Protein AF-A0A7I8IA04-F1 (afdb_monomer_lite)

Sequence (81 aa):
MGGKRISKKANTLCQRFLELTQEGTVDEYIKDFELLSKVLWNIPEEILEGSFLKGLCKDIQVEVCALNPAGFEAMCKLPNI

Radius of gyration: 13.96 Å; chains: 1; bounding box: 43×30×31 Å

Secondary structure (DSSP, 8-state):
-------HHHHHHHHHHHH---SS-HHHHHHHHHHHHHHH----HHHHHHHHHHHS-HHHHHHHHHH--SSHHHHTT-TT-

Foldseek 3Di:
DDDDPCPPVLVVLVVCLQPAADPDDLVVSLVVNVVSDVVNPDDDQVRSVVSSLVRYDPVLNVVCVVVVADTPVRSSPDPPD

Structure (mmCIF, N/CA/C/O backbone):
data_AF-A0A7I8IA04-F1
#
_entry.id   AF-A0A7I8IA04-F1
#
loop_
_atom_site.group_PDB
_atom_site.id
_atom_site.type_symbol
_atom_site.label_atom_id
_atom_site.label_alt_id
_atom_site.label_comp_id
_atom_site.label_asym_id
_atom_site.label_entity_id
_atom_site.label_seq_id
_atom_site.pdbx_PDB_ins_code
_atom_site.Cartn_x
_atom_site.Cartn_y
_atom_site.Cartn_z
_atom_site.occupancy
_atom_site.B_iso_or_equiv
_atom_site.auth_seq_id
_atom_site.auth_comp_id
_atom_site.auth_asym_id
_atom_site.auth_atom_id
_atom_site.pdbx_PDB_model_num
ATOM 1 N N . MET A 1 1 ? 29.782 6.725 -20.265 1.00 39.12 1 MET A N 1
ATOM 2 C CA . MET A 1 1 ? 28.749 6.223 -19.332 1.00 39.12 1 MET A CA 1
ATOM 3 C C . MET A 1 1 ? 28.039 7.423 -18.720 1.00 39.12 1 MET A C 1
ATOM 5 O O . MET A 1 1 ? 28.555 8.028 -17.792 1.00 39.12 1 MET A O 1
ATOM 9 N N . GLY A 1 2 ? 26.935 7.865 -19.326 1.00 38.16 2 GLY A N 1
ATOM 10 C CA . GLY A 1 2 ? 26.189 9.034 -18.857 1.00 38.16 2 GLY A CA 1
ATOM 11 C C . GLY A 1 2 ? 25.241 8.637 -17.734 1.00 38.16 2 GLY A C 1
ATOM 12 O O . GLY A 1 2 ? 24.149 8.150 -18.010 1.00 38.16 2 GLY A O 1
ATOM 13 N N . GLY A 1 3 ? 25.658 8.826 -16.481 1.00 48.62 3 GLY A N 1
ATOM 14 C CA . GLY A 1 3 ? 24.768 8.711 -15.329 1.00 48.62 3 GLY A C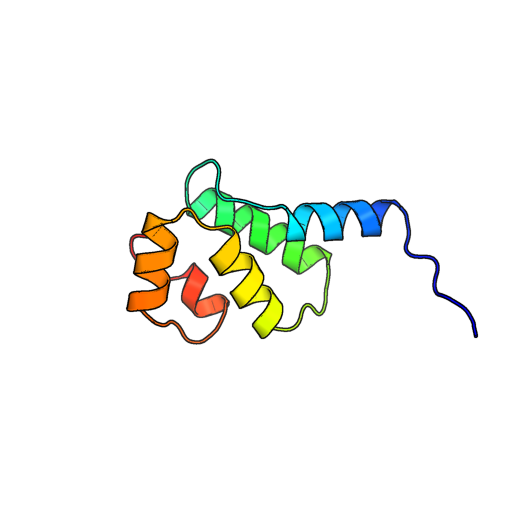A 1
ATOM 15 C C . GLY A 1 3 ? 23.636 9.724 -15.471 1.00 48.62 3 GLY A C 1
ATOM 16 O O . GLY A 1 3 ? 23.857 10.933 -15.377 1.00 48.62 3 GLY A O 1
ATOM 17 N N . LYS A 1 4 ? 22.431 9.233 -15.768 1.00 55.25 4 LYS A N 1
ATOM 18 C CA . LYS A 1 4 ? 21.223 10.047 -15.898 1.00 55.25 4 LYS A CA 1
ATOM 19 C C . LYS A 1 4 ? 20.994 10.732 -14.550 1.00 55.25 4 LYS A C 1
ATOM 21 O O . LYS A 1 4 ? 20.699 10.068 -13.562 1.00 55.25 4 LYS A O 1
ATOM 26 N N . ARG A 1 5 ? 21.201 12.052 -14.494 1.00 54.50 5 ARG A N 1
ATOM 27 C CA . ARG A 1 5 ? 20.956 12.867 -13.297 1.00 54.50 5 ARG A CA 1
ATOM 28 C C . ARG A 1 5 ? 19.501 12.670 -12.877 1.00 54.50 5 ARG A C 1
ATOM 30 O O . ARG A 1 5 ? 18.598 13.171 -13.544 1.00 54.50 5 ARG A O 1
ATOM 37 N N . ILE A 1 6 ? 19.279 11.940 -11.789 1.00 57.28 6 ILE A N 1
ATOM 38 C CA . ILE A 1 6 ? 17.967 11.862 -11.153 1.00 57.28 6 ILE A CA 1
ATOM 39 C C . ILE A 1 6 ? 17.668 13.274 -10.639 1.00 57.28 6 ILE A C 1
ATOM 41 O O . ILE A 1 6 ? 18.410 13.836 -9.834 1.00 57.28 6 ILE A O 1
ATOM 45 N N . SER A 1 7 ? 16.629 13.897 -11.190 1.00 59.22 7 SER A N 1
ATOM 46 C CA . SER A 1 7 ? 16.157 15.218 -10.772 1.00 59.22 7 SER A CA 1
ATOM 47 C C . SER A 1 7 ? 15.828 15.209 -9.274 1.00 59.22 7 SER A C 1
ATOM 49 O O . SER A 1 7 ? 15.196 14.267 -8.798 1.00 59.22 7 SER A O 1
ATOM 51 N N . LYS A 1 8 ? 16.178 16.272 -8.529 1.00 57.81 8 LYS A N 1
ATOM 52 C CA . LYS A 1 8 ? 15.833 16.408 -7.097 1.00 57.81 8 LYS A CA 1
ATOM 53 C C . LYS A 1 8 ? 14.336 16.173 -6.818 1.00 57.81 8 LYS A C 1
ATOM 55 O O . LYS A 1 8 ? 14.013 15.630 -5.773 1.00 57.81 8 LYS A O 1
ATOM 60 N N . LYS A 1 9 ? 13.436 16.511 -7.756 1.00 57.25 9 LYS A N 1
ATOM 61 C CA . LYS A 1 9 ? 11.984 16.243 -7.648 1.00 57.25 9 LYS A CA 1
ATOM 62 C C . LYS A 1 9 ? 11.618 14.758 -7.787 1.00 57.25 9 LYS A C 1
ATOM 64 O O . LYS A 1 9 ? 10.718 14.285 -7.103 1.00 57.25 9 LYS A O 1
ATOM 69 N N . ALA A 1 10 ? 12.306 14.017 -8.655 1.00 57.69 10 ALA A N 1
ATOM 70 C CA . ALA A 1 10 ? 12.107 12.571 -8.769 1.00 57.69 10 ALA A CA 1
ATOM 71 C C . ALA A 1 10 ? 12.598 11.864 -7.498 1.00 57.69 10 ALA A C 1
ATOM 73 O O . ALA A 1 10 ? 11.923 10.971 -6.999 1.00 57.69 10 ALA A O 1
ATOM 74 N N . ASN A 1 11 ? 13.699 12.354 -6.912 1.00 62.88 11 ASN A N 1
ATOM 75 C CA . ASN A 1 11 ? 14.189 11.868 -5.623 1.00 62.88 11 ASN A CA 1
ATOM 76 C C . ASN A 1 11 ? 13.138 12.048 -4.510 1.00 62.88 11 ASN A C 1
ATOM 78 O O . ASN A 1 11 ? 12.903 11.129 -3.737 1.00 62.88 11 ASN A O 1
ATOM 82 N N . THR A 1 12 ? 12.423 13.182 -4.488 1.00 83.19 12 THR A N 1
ATOM 83 C CA . THR A 1 12 ? 11.356 13.411 -3.497 1.00 83.19 12 THR A CA 1
ATOM 84 C C . THR A 1 12 ? 10.112 12.547 -3.703 1.00 83.19 12 THR A C 1
ATOM 86 O O . THR A 1 12 ? 9.440 12.240 -2.728 1.00 83.19 12 THR A O 1
ATOM 89 N N . LEU A 1 13 ? 9.776 12.157 -4.937 1.00 87.88 13 LEU A N 1
ATOM 90 C CA . LEU A 1 13 ? 8.589 11.332 -5.204 1.00 87.88 13 LEU A CA 1
ATOM 91 C C . LEU A 1 13 ? 8.847 9.856 -4.904 1.00 87.88 13 LEU A C 1
ATOM 93 O O . LEU A 1 13 ? 8.016 9.229 -4.259 1.00 87.88 13 LEU A O 1
ATOM 97 N N . CYS A 1 14 ? 10.011 9.329 -5.301 1.00 88.56 14 CYS A N 1
ATOM 98 C CA . CYS A 1 14 ? 10.417 7.974 -4.927 1.00 88.56 14 CYS A CA 1
ATOM 99 C C . CYS A 1 14 ? 10.513 7.840 -3.407 1.00 88.56 14 CYS A C 1
ATOM 101 O O . CYS A 1 14 ? 10.023 6.867 -2.848 1.00 88.56 14 CYS A O 1
ATOM 103 N N . GLN A 1 15 ? 11.103 8.834 -2.737 1.00 89.38 15 GLN A N 1
ATOM 104 C CA . GLN A 1 15 ? 11.186 8.849 -1.282 1.00 89.38 15 GLN A CA 1
ATOM 105 C C . GLN A 1 15 ? 9.790 8.845 -0.642 1.00 89.38 15 GLN A C 1
ATOM 107 O O . GLN A 1 15 ? 9.510 7.971 0.168 1.00 89.38 15 GLN A O 1
ATOM 112 N N . ARG A 1 16 ? 8.886 9.737 -1.074 1.00 91.81 16 ARG A N 1
ATOM 113 C CA . ARG A 1 16 ? 7.497 9.762 -0.582 1.00 91.81 16 ARG A CA 1
ATOM 114 C C . ARG A 1 16 ? 6.763 8.445 -0.802 1.00 91.81 16 ARG A C 1
ATOM 116 O O . ARG A 1 16 ? 6.045 8.019 0.083 1.00 91.81 16 ARG A O 1
ATOM 123 N N . PHE A 1 17 ? 6.942 7.805 -1.956 1.00 93.50 17 PHE A N 1
ATOM 124 C CA . PHE A 1 17 ? 6.330 6.506 -2.241 1.00 93.50 17 PHE A CA 1
ATOM 125 C C . PHE A 1 17 ? 6.833 5.413 -1.291 1.00 93.50 17 PHE A C 1
ATOM 127 O O . PHE A 1 17 ? 6.042 4.643 -0.762 1.00 93.50 17 PHE A O 1
ATOM 134 N N . LEU A 1 18 ? 8.145 5.362 -1.044 1.00 90.75 18 LEU A N 1
ATOM 135 C CA . LEU A 1 18 ? 8.754 4.352 -0.174 1.00 90.75 18 LEU A CA 1
ATOM 136 C C . LEU A 1 18 ? 8.483 4.584 1.320 1.00 90.75 18 LEU A C 1
ATOM 138 O O . LEU A 1 18 ? 8.550 3.633 2.102 1.00 90.75 18 LEU A O 1
ATOM 142 N N . GLU A 1 19 ? 8.223 5.830 1.709 1.00 93.44 19 GLU A N 1
ATOM 143 C CA . GLU A 1 19 ? 7.905 6.245 3.079 1.00 93.44 19 GLU A CA 1
ATOM 144 C C . GLU A 1 19 ? 6.392 6.301 3.352 1.00 93.44 19 GLU A C 1
ATOM 146 O O . GLU A 1 19 ? 6.009 6.519 4.497 1.00 93.44 19 GLU A O 1
ATOM 151 N N . LEU A 1 20 ? 5.532 6.104 2.342 1.00 95.31 20 LEU A N 1
ATOM 152 C CA . LEU A 1 20 ? 4.083 6.210 2.509 1.00 95.31 20 LEU A CA 1
ATOM 153 C C . LEU A 1 20 ? 3.559 5.108 3.439 1.00 95.31 20 LEU A C 1
ATOM 155 O O . LEU A 1 20 ? 3.669 3.915 3.145 1.00 95.31 20 LEU A O 1
ATOM 159 N N . THR A 1 21 ? 2.929 5.522 4.533 1.00 96.25 21 THR A N 1
ATOM 160 C CA . THR A 1 21 ? 2.262 4.644 5.499 1.00 96.25 21 THR A CA 1
ATOM 161 C C . THR A 1 21 ? 0.823 5.087 5.719 1.00 96.25 21 THR A C 1
ATOM 163 O O . THR A 1 21 ? 0.507 6.269 5.602 1.00 96.25 21 THR A O 1
ATOM 166 N N . GLN A 1 22 ? -0.053 4.148 6.055 1.00 95.12 22 GLN A N 1
ATOM 167 C CA . GLN A 1 22 ? -1.438 4.420 6.407 1.00 95.12 22 GLN A CA 1
ATOM 168 C C . GLN A 1 22 ? -1.503 5.152 7.757 1.00 95.12 22 GLN A C 1
ATOM 170 O O . GLN A 1 22 ? -1.315 4.545 8.810 1.00 95.12 22 GLN A O 1
ATOM 175 N N . GLU A 1 23 ? -1.796 6.452 7.726 1.00 92.25 23 GLU A N 1
ATOM 176 C CA . GLU A 1 23 ? -2.049 7.265 8.929 1.00 92.25 23 GLU A CA 1
ATOM 177 C C . GLU A 1 23 ? -3.549 7.425 9.238 1.00 92.25 23 GLU A C 1
ATOM 179 O O . GLU A 1 23 ? -3.922 7.713 10.375 1.00 92.25 23 GLU A O 1
ATOM 184 N N . GLY A 1 24 ? -4.407 7.223 8.234 1.00 90.88 24 GLY A N 1
ATOM 185 C CA . GLY A 1 24 ? -5.861 7.356 8.320 1.00 90.88 24 GLY A CA 1
ATOM 186 C C . GLY A 1 24 ? -6.593 6.093 7.873 1.00 90.88 24 GLY A C 1
ATOM 187 O O . GLY A 1 24 ? -6.233 4.967 8.232 1.00 90.88 24 GLY A O 1
ATOM 188 N N . THR A 1 25 ? -7.643 6.281 7.081 1.00 93.75 25 THR A N 1
ATOM 189 C CA . THR A 1 25 ? -8.409 5.166 6.510 1.00 93.75 25 THR A CA 1
ATOM 190 C C . THR A 1 25 ? -7.610 4.440 5.424 1.00 93.75 25 THR A C 1
ATOM 192 O O . THR A 1 25 ? -6.721 5.017 4.791 1.00 93.75 25 THR A O 1
ATOM 195 N N . VAL A 1 26 ? -7.928 3.167 5.181 1.00 93.12 26 VAL A N 1
ATOM 196 C CA . VAL A 1 26 ? -7.301 2.399 4.092 1.00 93.12 26 VAL A CA 1
ATOM 197 C C . VAL A 1 26 ? -7.643 2.994 2.727 1.00 93.12 26 VAL A C 1
ATOM 199 O O . VAL A 1 26 ? -6.765 3.093 1.876 1.00 93.12 26 VAL A O 1
ATOM 202 N N . ASP A 1 27 ? -8.860 3.509 2.546 1.00 93.12 27 ASP A N 1
ATOM 203 C CA . ASP A 1 27 ? -9.269 4.217 1.327 1.00 93.12 27 ASP A CA 1
ATOM 204 C C . ASP A 1 27 ? -8.397 5.443 1.015 1.00 93.12 27 ASP A C 1
ATOM 206 O O . ASP A 1 27 ? -8.050 5.688 -0.143 1.00 93.12 27 ASP A O 1
ATOM 210 N N . GLU A 1 28 ? -8.065 6.250 2.027 1.00 94.56 28 GLU A N 1
ATOM 211 C CA . GLU A 1 28 ? -7.161 7.396 1.868 1.00 94.56 28 GLU A CA 1
ATOM 212 C C . GLU A 1 28 ? -5.758 6.926 1.480 1.00 94.56 28 GLU A C 1
ATOM 214 O O . GLU A 1 28 ? -5.185 7.427 0.512 1.00 94.56 28 GLU A O 1
ATOM 219 N N . TYR A 1 29 ? -5.251 5.899 2.166 1.00 95.44 29 TYR A N 1
ATOM 220 C CA . TYR A 1 29 ? -3.955 5.305 1.859 1.00 95.44 29 TYR A CA 1
ATOM 221 C C . TYR A 1 29 ? -3.883 4.752 0.425 1.00 95.44 29 TYR A C 1
ATOM 223 O O . TYR A 1 29 ? -2.929 5.052 -0.295 1.00 95.44 29 TYR A O 1
ATOM 231 N N . ILE A 1 30 ? -4.895 4.000 -0.024 1.00 94.88 30 ILE A N 1
ATOM 232 C CA . ILE A 1 30 ? -4.974 3.463 -1.392 1.00 94.88 30 ILE A CA 1
ATOM 233 C C . ILE A 1 30 ? -4.928 4.601 -2.412 1.00 94.88 30 ILE A C 1
ATOM 235 O O . ILE A 1 30 ? -4.154 4.532 -3.368 1.00 94.88 30 ILE A O 1
ATOM 239 N N . LYS A 1 31 ? -5.711 5.668 -2.209 1.00 94.38 31 LYS A N 1
ATOM 240 C CA . LYS A 1 31 ? -5.740 6.823 -3.123 1.00 94.38 31 LYS A CA 1
ATOM 241 C C . LYS A 1 31 ? -4.369 7.483 -3.250 1.00 94.38 31 LYS A C 1
ATOM 243 O O . LYS A 1 31 ? -3.932 7.761 -4.371 1.00 94.38 31 LYS A O 1
ATOM 248 N N . ASP A 1 32 ? -3.681 7.703 -2.134 1.00 94.75 32 ASP A N 1
ATOM 249 C CA . ASP A 1 32 ? -2.352 8.317 -2.128 1.00 94.75 32 A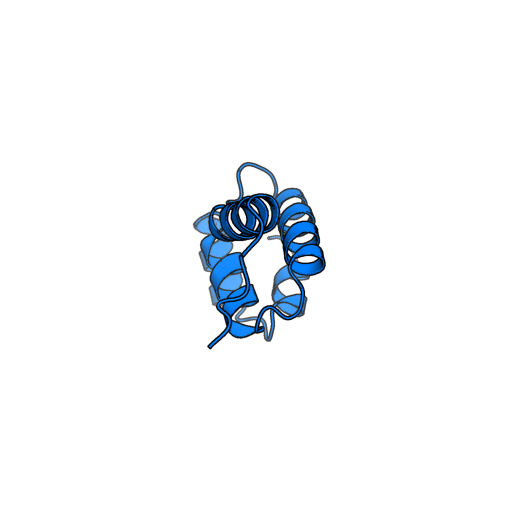SP A CA 1
ATOM 250 C C . ASP A 1 32 ? -1.295 7.404 -2.766 1.00 94.75 32 ASP A C 1
ATOM 252 O O . ASP A 1 32 ? -0.461 7.857 -3.561 1.00 94.75 32 ASP A O 1
ATOM 256 N N . PHE A 1 33 ? -1.359 6.101 -2.483 1.00 95.12 33 PHE A N 1
ATOM 257 C CA . PHE A 1 33 ? -0.450 5.107 -3.047 1.00 95.12 33 PHE A CA 1
ATOM 258 C C . PHE A 1 33 ? -0.631 4.967 -4.565 1.00 95.12 33 PHE A C 1
ATOM 260 O O . PHE A 1 33 ? 0.345 4.975 -5.326 1.00 95.12 33 PHE A O 1
ATOM 267 N N . GLU A 1 34 ? -1.876 4.896 -5.040 1.00 93.31 34 GLU A N 1
ATOM 268 C CA . GLU A 1 34 ? -2.192 4.892 -6.468 1.00 93.31 34 GLU A CA 1
ATOM 269 C C . GLU A 1 34 ? -1.693 6.159 -7.166 1.00 93.31 34 GLU A C 1
ATOM 271 O O . GLU A 1 34 ? -1.145 6.090 -8.268 1.00 93.31 34 GLU A O 1
ATOM 276 N N . LEU A 1 35 ? -1.869 7.327 -6.543 1.00 92.88 35 LEU A N 1
ATOM 277 C CA . LEU A 1 35 ? -1.410 8.588 -7.112 1.00 92.88 35 LEU A CA 1
ATOM 278 C C . LEU A 1 35 ? 0.112 8.580 -7.300 1.00 92.88 35 LEU A C 1
ATOM 280 O O . LEU A 1 35 ? 0.603 8.903 -8.384 1.00 92.88 35 LEU A O 1
ATOM 284 N N . LEU A 1 36 ? 0.866 8.188 -6.270 1.00 93.00 36 LEU A N 1
ATOM 285 C CA . LEU A 1 36 ? 2.328 8.153 -6.330 1.00 93.00 36 LEU A CA 1
ATOM 286 C C . LEU A 1 36 ? 2.848 7.089 -7.306 1.00 93.00 36 LEU A C 1
ATOM 288 O O . LEU A 1 36 ? 3.765 7.376 -8.079 1.00 93.00 36 LEU A O 1
ATOM 292 N N . SER A 1 37 ? 2.248 5.896 -7.327 1.00 91.75 37 SER A N 1
ATOM 293 C CA . SER A 1 37 ? 2.643 4.818 -8.247 1.00 91.75 37 SER A CA 1
ATOM 294 C C . SER A 1 37 ? 2.398 5.181 -9.716 1.00 91.75 37 SER A C 1
ATOM 296 O O . SER A 1 37 ? 3.278 4.968 -10.555 1.00 91.75 37 SER A O 1
ATOM 298 N N . LYS A 1 38 ? 1.266 5.829 -10.030 1.00 90.62 38 LYS A N 1
ATOM 299 C CA . LYS A 1 38 ? 0.961 6.348 -11.378 1.00 90.62 38 LYS A CA 1
ATOM 300 C C . LYS A 1 38 ? 1.978 7.398 -11.831 1.00 90.62 38 LYS A C 1
ATOM 302 O O . LYS A 1 38 ? 2.372 7.411 -12.996 1.00 90.62 38 LYS A O 1
ATOM 307 N N . VAL A 1 39 ? 2.431 8.265 -10.922 1.00 89.94 39 VAL A N 1
ATOM 308 C CA . VAL A 1 39 ? 3.419 9.316 -11.228 1.00 89.94 39 VAL A CA 1
ATOM 309 C C . VAL A 1 39 ? 4.821 8.743 -11.463 1.00 89.94 39 VAL A C 1
ATOM 311 O O . VAL A 1 39 ? 5.568 9.262 -12.295 1.00 89.94 39 VAL A O 1
ATOM 314 N N . LEU A 1 40 ? 5.198 7.694 -10.733 1.00 87.12 40 LEU A N 1
ATOM 315 C CA . LEU A 1 40 ? 6.551 7.138 -10.764 1.00 87.12 40 LEU A CA 1
ATOM 316 C C . LEU A 1 40 ? 6.845 6.204 -11.938 1.00 87.12 40 LEU A C 1
ATOM 318 O O . LEU A 1 40 ? 8.029 6.002 -12.182 1.00 87.12 40 LEU A O 1
ATOM 322 N N . TRP A 1 41 ? 5.812 5.758 -12.669 1.00 82.44 41 TRP A N 1
ATOM 323 C CA . TRP A 1 41 ? 5.832 4.962 -13.912 1.00 82.44 41 TRP A CA 1
ATOM 324 C C . TRP A 1 41 ? 6.689 3.674 -13.877 1.00 82.44 41 TRP A C 1
ATOM 326 O O . TRP A 1 41 ? 7.822 3.647 -13.417 1.00 82.44 41 TRP A O 1
ATOM 336 N N . ASN A 1 42 ? 6.169 2.573 -14.434 1.00 87.06 42 ASN A N 1
ATOM 337 C CA . ASN A 1 42 ? 6.890 1.292 -14.570 1.00 87.06 42 ASN A CA 1
ATOM 338 C C . ASN A 1 42 ? 7.477 0.721 -13.259 1.00 87.06 42 ASN A C 1
ATOM 340 O O . ASN A 1 42 ? 8.567 0.145 -13.266 1.00 87.06 42 ASN A O 1
ATOM 344 N N . ILE A 1 43 ? 6.768 0.859 -12.136 1.00 90.19 43 ILE A N 1
ATOM 345 C CA . ILE A 1 43 ? 7.133 0.141 -10.909 1.00 90.19 43 ILE A CA 1
ATOM 346 C C . ILE A 1 43 ? 6.796 -1.348 -11.113 1.00 90.19 43 ILE A C 1
ATOM 348 O O . ILE A 1 43 ? 5.667 -1.642 -11.510 1.00 90.19 43 ILE A O 1
ATOM 352 N N . PRO A 1 44 ? 7.735 -2.284 -10.871 1.00 93.31 44 PRO A N 1
ATOM 353 C CA . PRO A 1 44 ? 7.439 -3.712 -10.931 1.00 93.31 44 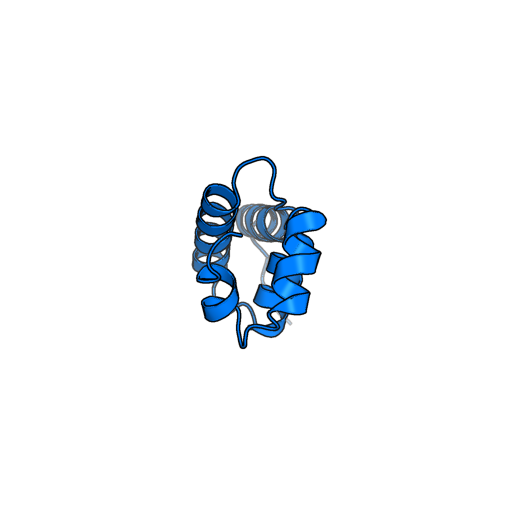PRO A CA 1
ATOM 354 C C . PRO A 1 44 ? 6.319 -4.094 -9.959 1.00 93.31 44 PRO A C 1
ATOM 356 O O . PRO A 1 44 ? 6.274 -3.580 -8.842 1.00 93.31 44 PRO A O 1
ATOM 359 N N . GLU A 1 45 ? 5.451 -5.021 -10.359 1.00 91.88 45 GLU A N 1
ATOM 360 C CA . GLU A 1 45 ? 4.287 -5.423 -9.558 1.00 91.88 45 GLU A CA 1
ATOM 361 C C . GLU A 1 45 ? 4.681 -5.958 -8.174 1.00 91.88 45 GLU A C 1
ATOM 363 O O . 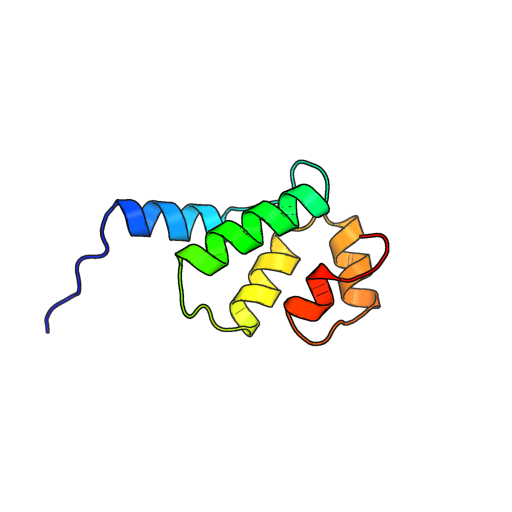GLU A 1 45 ? 4.141 -5.500 -7.174 1.00 91.88 45 GLU A O 1
ATOM 368 N N . GLU A 1 46 ? 5.726 -6.785 -8.089 1.00 92.50 46 GLU A N 1
ATOM 369 C CA . GLU A 1 46 ? 6.269 -7.280 -6.812 1.00 92.50 46 GLU A CA 1
ATOM 370 C C . GLU A 1 46 ? 6.683 -6.144 -5.855 1.00 92.50 46 GLU A C 1
ATOM 372 O O . GLU A 1 46 ? 6.554 -6.253 -4.634 1.00 92.50 46 GLU A O 1
ATOM 377 N N . ILE A 1 47 ? 7.172 -5.024 -6.403 1.00 93.19 47 ILE A N 1
ATOM 378 C CA . ILE A 1 47 ? 7.538 -3.843 -5.613 1.00 93.19 47 ILE A CA 1
ATOM 379 C C . ILE A 1 47 ? 6.286 -3.074 -5.189 1.00 93.19 47 ILE A C 1
ATOM 381 O O . ILE A 1 47 ? 6.241 -2.598 -4.058 1.00 93.19 47 ILE A O 1
ATOM 385 N N . LEU A 1 48 ? 5.271 -2.965 -6.052 1.00 94.12 48 LEU A N 1
ATOM 386 C CA . LEU A 1 48 ? 3.987 -2.357 -5.688 1.00 94.12 48 LEU A CA 1
ATOM 387 C C . LEU A 1 48 ? 3.331 -3.123 -4.542 1.00 94.12 48 LEU A C 1
ATOM 389 O O . LEU A 1 48 ? 2.995 -2.510 -3.535 1.00 94.12 48 LEU A O 1
ATOM 393 N N . GLU A 1 49 ? 3.218 -4.444 -4.662 1.00 94.81 49 GLU A N 1
ATOM 394 C CA . GLU A 1 49 ? 2.650 -5.312 -3.628 1.00 94.81 49 GLU A CA 1
ATOM 395 C C . GLU A 1 49 ? 3.420 -5.199 -2.311 1.00 94.81 49 GLU A C 1
ATOM 397 O O . GLU A 1 49 ? 2.833 -4.933 -1.261 1.00 94.81 49 GLU A O 1
ATOM 402 N N . GLY A 1 50 ? 4.749 -5.340 -2.360 1.00 94.75 50 GLY A N 1
ATOM 403 C CA . GLY A 1 50 ? 5.590 -5.279 -1.168 1.00 94.75 50 GLY A CA 1
ATOM 404 C C . GLY A 1 50 ? 5.542 -3.916 -0.474 1.00 94.75 50 GLY A C 1
ATOM 405 O O . GLY A 1 50 ? 5.443 -3.848 0.753 1.00 94.75 50 GLY A O 1
ATOM 406 N N . SER A 1 51 ? 5.587 -2.822 -1.240 1.00 95.12 51 SER A N 1
ATOM 407 C CA . SER A 1 51 ? 5.481 -1.462 -0.702 1.00 95.12 51 SER A CA 1
ATOM 408 C C . SER A 1 51 ? 4.087 -1.164 -0.153 1.00 95.12 51 SER A C 1
ATOM 410 O O . SER A 1 51 ? 3.993 -0.567 0.919 1.00 95.12 51 SER A O 1
ATOM 412 N N . PHE A 1 52 ? 3.030 -1.602 -0.842 1.00 95.31 52 PHE A N 1
ATOM 413 C CA . PHE A 1 52 ? 1.646 -1.419 -0.409 1.00 95.31 52 PHE A CA 1
ATOM 414 C C . PHE A 1 52 ? 1.389 -2.156 0.906 1.00 95.31 52 PHE A C 1
ATOM 416 O O . PHE A 1 52 ? 0.999 -1.554 1.904 1.00 95.31 52 PHE A O 1
ATOM 423 N N . LEU A 1 53 ? 1.719 -3.449 0.954 1.00 95.38 53 LEU A N 1
ATOM 424 C CA . LEU A 1 53 ? 1.538 -4.260 2.153 1.00 95.38 53 LEU A CA 1
ATOM 425 C C . LEU A 1 53 ? 2.347 -3.709 3.333 1.00 95.38 53 LEU A C 1
ATOM 427 O O . LEU A 1 53 ? 1.850 -3.635 4.452 1.00 95.38 53 LEU A O 1
ATOM 431 N N . LYS A 1 54 ? 3.590 -3.273 3.097 1.00 95.94 54 LYS A N 1
ATOM 432 C CA . LYS A 1 54 ? 4.435 -2.697 4.150 1.00 95.94 54 LYS A CA 1
ATOM 433 C C . LYS A 1 54 ? 3.850 -1.407 4.737 1.00 95.94 54 LYS A C 1
ATOM 435 O O . LYS A 1 54 ? 4.065 -1.163 5.926 1.00 95.94 54 LYS A O 1
ATOM 440 N N . GLY A 1 55 ? 3.179 -0.590 3.924 1.00 95.75 55 GLY A N 1
ATOM 441 C CA . GLY A 1 55 ? 2.64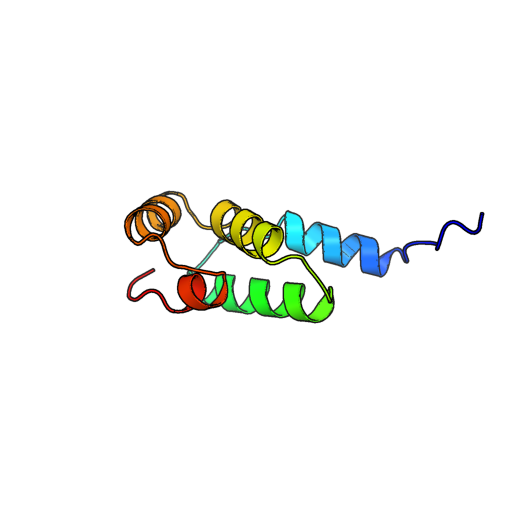8 0.707 4.342 1.00 95.75 55 GLY A CA 1
ATOM 442 C C . GLY A 1 55 ? 1.313 0.642 5.087 1.00 95.75 55 GLY A C 1
ATOM 443 O O . GLY A 1 55 ? 1.014 1.574 5.829 1.00 95.75 55 GLY A O 1
ATOM 444 N N . LEU A 1 56 ? 0.541 -0.441 4.956 1.00 96.06 56 LEU A N 1
ATOM 445 C CA . LEU A 1 56 ? -0.703 -0.649 5.713 1.00 96.06 56 LEU A CA 1
ATOM 446 C C . LEU A 1 56 ? -0.448 -0.762 7.221 1.00 96.06 56 LEU A C 1
ATOM 448 O O . LEU A 1 56 ? 0.642 -1.147 7.651 1.00 96.06 56 LEU A O 1
ATOM 452 N N . CYS A 1 57 ? -1.450 -0.482 8.053 1.00 95.38 57 CYS A N 1
ATOM 453 C CA . CYS A 1 57 ? -1.335 -0.756 9.485 1.00 95.38 57 CYS A CA 1
ATOM 454 C C . CYS A 1 57 ? -1.340 -2.274 9.766 1.00 95.38 57 CYS A C 1
ATOM 456 O O . CYS A 1 57 ? -1.739 -3.086 8.931 1.00 95.38 57 CYS A O 1
ATOM 458 N N . LYS A 1 58 ? -0.852 -2.685 10.943 1.00 94.25 58 LYS A N 1
ATOM 459 C CA . LYS A 1 58 ? -0.572 -4.104 11.227 1.00 94.25 58 LYS A CA 1
ATOM 460 C C . LYS A 1 58 ? -1.804 -5.004 11.192 1.00 94.25 58 LYS A C 1
ATOM 462 O O . LYS A 1 58 ? -1.687 -6.123 10.704 1.00 94.25 58 LYS A O 1
ATOM 467 N N . ASP A 1 59 ? -2.945 -4.517 11.659 1.00 91.94 59 ASP A N 1
ATOM 468 C CA . ASP A 1 59 ? -4.182 -5.300 11.675 1.00 91.94 59 ASP A CA 1
ATOM 469 C C . ASP A 1 59 ? -4.647 -5.591 10.243 1.00 91.94 59 ASP A C 1
ATOM 471 O O . ASP A 1 59 ? -4.873 -6.742 9.876 1.00 91.94 59 ASP A O 1
ATOM 475 N N . ILE A 1 60 ? -4.617 -4.571 9.386 1.00 94.06 60 ILE A N 1
ATOM 476 C CA . ILE A 1 60 ? -4.962 -4.704 7.972 1.00 94.06 60 ILE A CA 1
ATOM 477 C C . ILE A 1 60 ? -3.954 -5.589 7.226 1.00 94.06 60 ILE A C 1
ATOM 479 O O . ILE A 1 60 ? -4.351 -6.426 6.421 1.00 94.06 60 ILE A O 1
ATOM 483 N N . GLN A 1 61 ? -2.649 -5.482 7.517 1.00 94.19 61 GLN A N 1
ATOM 484 C CA . GLN A 1 61 ? -1.634 -6.370 6.926 1.00 94.19 61 GLN A CA 1
ATOM 485 C C . GLN A 1 61 ? -1.973 -7.849 7.136 1.00 94.19 61 GLN A C 1
ATOM 487 O O . GLN A 1 61 ? -1.822 -8.651 6.212 1.00 94.19 61 GLN A O 1
ATOM 492 N N . VAL A 1 62 ? -2.417 -8.208 8.344 1.00 93.50 62 VAL A N 1
ATOM 493 C CA . VAL A 1 62 ? -2.802 -9.583 8.681 1.00 93.50 62 VAL A CA 1
ATOM 494 C C . VAL A 1 62 ? -4.001 -10.025 7.846 1.00 93.50 62 VAL A C 1
ATOM 496 O O . VAL A 1 62 ? -3.978 -11.131 7.306 1.00 93.50 62 VAL A O 1
ATOM 499 N N . GLU A 1 63 ? -5.004 -9.164 7.683 1.00 92.75 63 GLU A N 1
ATOM 500 C CA . GLU A 1 63 ? -6.186 -9.461 6.868 1.00 92.75 63 GLU A CA 1
ATOM 501 C C . GLU A 1 63 ? -5.838 -9.645 5.387 1.00 92.75 63 GLU A C 1
ATOM 503 O O . GLU A 1 63 ? -6.221 -10.651 4.785 1.00 92.75 63 GLU A O 1
ATOM 508 N N . VAL A 1 64 ? -5.032 -8.747 4.809 1.00 92.56 64 VAL A N 1
ATOM 509 C CA . VAL A 1 64 ? -4.577 -8.872 3.414 1.00 92.56 64 VAL A CA 1
ATOM 510 C C . VAL A 1 64 ? -3.794 -10.167 3.206 1.00 92.56 64 VAL A C 1
ATOM 512 O O . VAL A 1 64 ? -4.036 -10.885 2.235 1.00 92.56 64 VAL A O 1
ATOM 515 N N . CYS A 1 65 ? -2.893 -10.512 4.130 1.00 91.06 65 CYS A N 1
ATOM 516 C CA . CYS A 1 65 ? -2.126 -11.757 4.051 1.00 91.06 65 CYS A CA 1
ATOM 517 C C . CYS A 1 65 ? -3.024 -12.996 4.151 1.00 91.06 65 CYS A C 1
ATOM 519 O O . CYS A 1 65 ? -2.790 -13.977 3.448 1.00 91.06 65 CYS A O 1
ATOM 521 N N . ALA A 1 66 ? -4.051 -12.960 5.004 1.00 92.19 66 ALA A N 1
ATOM 522 C CA . ALA A 1 66 ? -4.997 -14.060 5.158 1.00 92.19 66 ALA A CA 1
ATOM 523 C C . ALA A 1 66 ? -5.849 -14.277 3.898 1.00 92.19 66 AL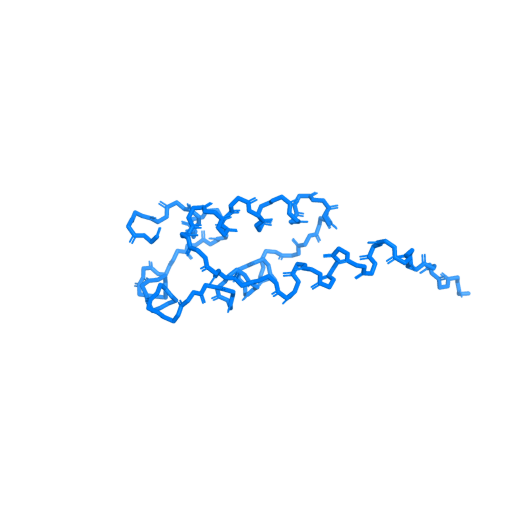A A C 1
ATOM 525 O O . ALA A 1 66 ? -6.152 -15.419 3.551 1.00 92.19 66 ALA A O 1
ATOM 526 N N . LEU A 1 67 ? -6.213 -13.196 3.203 1.00 91.38 67 LEU A N 1
ATOM 527 C CA . LEU A 1 67 ? -6.992 -13.246 1.963 1.00 91.38 67 LEU A CA 1
ATOM 528 C C . LEU A 1 67 ? -6.139 -13.602 0.736 1.00 91.38 67 LEU A C 1
ATOM 530 O O . LEU A 1 67 ? -6.689 -14.071 -0.258 1.00 91.38 67 LEU A O 1
ATOM 534 N N . ASN A 1 68 ? -4.817 -13.416 0.820 1.00 90.44 68 ASN A N 1
ATOM 535 C CA . ASN A 1 68 ? -3.830 -13.751 -0.211 1.00 90.44 68 ASN A CA 1
ATOM 536 C C . ASN A 1 68 ? -4.267 -13.336 -1.637 1.00 90.44 68 ASN A C 1
ATOM 538 O O . ASN A 1 68 ? -4.391 -14.187 -2.527 1.00 90.44 68 ASN A O 1
ATOM 542 N N . PRO A 1 69 ? -4.556 -12.040 -1.858 1.00 90.94 69 PRO A N 1
ATOM 543 C CA . PRO A 1 69 ? -4.966 -11.537 -3.163 1.00 90.94 69 PRO A CA 1
ATOM 544 C C . PRO A 1 69 ? -3.849 -11.699 -4.201 1.00 90.94 69 PRO A C 1
ATOM 546 O O . PRO A 1 69 ? -2.668 -11.552 -3.895 1.00 90.94 69 PRO A O 1
ATOM 549 N N . ALA A 1 70 ? -4.232 -11.966 -5.450 1.00 90.06 70 ALA A N 1
ATOM 550 C CA . ALA A 1 70 ? -3.299 -12.055 -6.567 1.00 90.06 70 ALA A CA 1
ATOM 551 C C . ALA A 1 70 ? -3.124 -10.676 -7.219 1.00 90.06 70 ALA A C 1
ATOM 553 O O . ALA A 1 70 ? -4.007 -10.239 -7.960 1.00 90.06 70 ALA A O 1
ATOM 554 N N . GLY A 1 71 ? -2.002 -10.006 -6.959 1.00 90.50 71 GLY A N 1
ATOM 555 C CA . GLY A 1 71 ? -1.713 -8.705 -7.558 1.00 90.50 71 GLY A CA 1
ATOM 556 C C . GLY A 1 71 ? -2.095 -7.513 -6.683 1.00 90.50 71 GLY A C 1
ATOM 557 O O . GLY A 1 71 ? -2.998 -7.576 -5.840 1.00 90.50 71 GLY A O 1
ATOM 558 N N . PHE A 1 72 ? -1.470 -6.371 -6.972 1.00 90.25 72 PHE A N 1
ATOM 559 C CA . PHE A 1 72 ? -1.800 -5.082 -6.353 1.00 90.25 72 PHE A CA 1
ATOM 560 C C . PHE A 1 72 ? -3.268 -4.681 -6.587 1.00 90.25 72 PHE A C 1
ATOM 562 O O . PHE A 1 72 ? -3.953 -4.239 -5.666 1.00 90.25 72 PHE A O 1
ATOM 569 N N . GLU A 1 73 ? -3.794 -4.887 -7.799 1.00 90.25 73 GLU A N 1
ATOM 570 C CA . GLU A 1 73 ? -5.182 -4.528 -8.121 1.00 90.25 73 GLU A CA 1
ATOM 571 C C . GLU A 1 73 ? -6.198 -5.307 -7.270 1.00 90.25 73 GLU A C 1
ATOM 573 O O . GLU A 1 73 ? -7.246 -4.772 -6.903 1.00 90.25 73 GLU A O 1
ATOM 578 N N . ALA A 1 74 ? -5.894 -6.565 -6.941 1.00 91.06 74 ALA A N 1
ATOM 579 C CA . ALA A 1 74 ? -6.738 -7.368 -6.069 1.00 91.06 74 ALA A CA 1
ATOM 580 C C . ALA A 1 74 ? -6.644 -6.901 -4.609 1.00 91.06 74 ALA A C 1
ATOM 582 O O . ALA A 1 74 ? -7.674 -6.836 -3.941 1.00 91.06 74 ALA A O 1
ATOM 583 N N . MET A 1 75 ? -5.450 -6.513 -4.138 1.00 91.06 75 MET A N 1
ATOM 584 C CA . MET A 1 75 ? -5.258 -5.944 -2.796 1.00 91.06 75 MET A CA 1
ATOM 585 C C . MET A 1 75 ? -6.130 -4.702 -2.576 1.00 91.06 75 MET A C 1
ATOM 587 O O . MET A 1 75 ? -6.810 -4.615 -1.561 1.00 91.06 75 MET A O 1
ATOM 591 N N . CYS A 1 76 ? -6.192 -3.780 -3.542 1.00 88.56 76 CYS A N 1
ATOM 592 C CA . CYS A 1 76 ? -6.988 -2.550 -3.426 1.00 88.56 76 CYS A CA 1
ATOM 593 C C . CYS A 1 76 ? -8.511 -2.760 -3.441 1.00 88.56 76 CYS A C 1
ATOM 595 O O . CYS A 1 76 ? -9.256 -1.815 -3.196 1.00 88.56 76 CYS A O 1
ATOM 597 N N . LYS A 1 77 ? -8.990 -3.962 -3.778 1.00 88.69 77 LYS A N 1
ATOM 598 C CA . LYS A 1 77 ? -10.424 -4.279 -3.900 1.00 88.69 77 LYS A CA 1
ATOM 599 C C . LYS A 1 77 ? -10.929 -5.197 -2.792 1.00 88.69 77 LYS A C 1
ATOM 601 O O . LYS A 1 77 ? -12.076 -5.646 -2.858 1.00 88.69 77 LYS A O 1
ATOM 606 N N . LEU A 1 78 ? -10.084 -5.529 -1.819 1.00 86.12 78 LEU A N 1
ATOM 607 C CA . LEU A 1 78 ? -10.481 -6.403 -0.727 1.00 86.12 78 LEU A CA 1
ATOM 608 C C . LEU A 1 78 ? -11.603 -5.739 0.094 1.00 86.12 78 LEU A C 1
ATOM 610 O O . LEU A 1 78 ? -11.485 -4.577 0.479 1.00 86.12 78 LEU A O 1
ATOM 614 N N . PRO A 1 79 ? -12.720 -6.443 0.342 1.00 65.62 79 PRO A N 1
ATOM 615 C CA . PRO A 1 79 ? -13.811 -5.898 1.131 1.00 65.62 79 PRO A CA 1
ATOM 616 C C . PRO A 1 79 ? -13.424 -5.851 2.614 1.00 65.62 79 PRO A C 1
ATOM 618 O O . PRO A 1 79 ? -13.009 -6.866 3.168 1.00 65.62 79 PRO A O 1
ATOM 621 N N . ASN A 1 80 ? -13.674 -4.710 3.260 1.00 60.78 80 ASN A N 1
ATOM 622 C CA . ASN A 1 80 ? -13.462 -4.454 4.694 1.00 60.78 80 ASN A CA 1
ATOM 623 C C . ASN A 1 80 ? -12.009 -4.306 5.168 1.00 60.78 80 ASN A C 1
ATOM 625 O O . ASN A 1 80 ? -11.795 -4.382 6.376 1.00 60.78 80 ASN A O 1
ATOM 629 N N . ILE A 1 81 ? -11.060 -4.036 4.266 1.00 63.62 81 ILE A N 1
ATOM 630 C CA . ILE A 1 81 ? -9.795 -3.409 4.667 1.00 63.62 81 ILE A CA 1
ATOM 631 C C . ILE A 1 81 ? -9.866 -1.900 4.492 1.00 63.62 81 ILE A C 1
ATOM 633 O O . ILE A 1 81 ? -10.347 -1.442 3.433 1.00 63.62 81 ILE A O 1
#

Organism: Spirodela intermedia (NCBI:txid51605)

pLDDT: mean 85.84, std 14.48, range [38.16, 96.25]

=== Feature glossary ===
Key to the feature types in this record:

— What the protein is —

Primary structure: the covalent order of the twenty standard amino acids along the backbone. Two proteins with the same sequence will (almost always) fold to the same structure; two with 30% identity often share a fold but not the details.

Database cross-references. InterPro integrates a dozen domain/family signature databases into unified entries with residue-range hits. GO terms attach function/process/location labels with evidence codes. CATH codes position the fold in a four-level structural taxonomy. Organism is the NCBI-taxonomy species name.

— Where its atoms are —

The mmCIF block holds the 3D Cartesian coordinates of each backbone atom (N, Cα, C, O) in ångströms. mmCIF is the PDB's canonical archive format — a tagged-loop text representation of the atomic model.

Six rendered views show the 3D structure from the faces of a cube — i.e. along ±x, ±y, ±z. Rendering representation is drawn randomly per protein from cartoon (secondary-structure ribbons), sticks (backbone bonds), or molecular surface; coloring is either N→C rainbow (blue at the N-terminus through red at the C-terminus) or one color per chain.

— Local backbone conformation —

DSSP 8-state secondary structure assigns each residue one of H (α-helix), G (3₁₀-helix), I (π-helix), E (extended β-strand), B (isolated β-bridge), T (hydrogen-bonded turn), S (bend), or '-' (coil). The assignment is computed from backbone hydrogen-bond geometry via the Kabsch–Sander algorithm.

P-SEA three-state annotation labels each residue as helix, strand, or coil based purely on the geometry of the Cα trace. It serves as a fallback when the full backbone (and thus DSSP) is unavailable.

The φ/ψ torsion pair specifies the backbone conformation at each residue. φ rotates about the N–Cα bond, ψ about the Cα–C bond. Steric clashes forbid most of the (φ, ψ) plane — the allowed regions (α-helix basin, β-sheet basin, left-handed helix) are the Ramachandran-allowed regions.

— Global shape and packing —

The geometric summary reports three shape descriptors. Rg (radius of gyration) measures how spread out the Cα atoms are about their centre of mass; compact globular proteins have small Rg, elongated or unfolded ones large. Cα contacts (<8 Å, |i−j|>4) count long-range residue pairs in spatial proximity — high for tightly packed folds, near zero for rods or random coil. The bounding-box extents give the protein's footprint along x, y, z in Å.

Accessible surface area quantifies burial. A residue with SASA near zero is packed into the hydrophobic core; one with SASA >100 Å² sits on the surface. Computed here via the Shrake–Rupley numerical algorithm with a 1.4 Å probe.

Plot images: a contact map (which residues are close in 3D, as an N×N binary image), a Ramachandran scatter (backbone torsion angles, revealing secondary-structure composition at a glance), and — for AlphaFold structures — a PAE heatmap (pairwise prediction confidence).

— Structural neighborhood —

The Foldseek 3Di string encodes local tertiary geometry as a 20-letter alphabet — one character per residue — derived from the relative positions of nearby Cα atoms. Unlike the amino-acid sequence, 3Di is a direct function of the 3D structure, so two proteins with the same fold have similar 3Di strings even at low sequence identity.

Nearest PDB neighbors are the top structural matches found by Foldseek when searching this structure against the entire Protein Data Bank. Each hit reports a TM-score (0 to 1; >0.5 almost always implies the same fold) and an E-value. These are *structural* homologs — they may share no detectable sequence similarity.

— Confidence and disorder —

For AlphaFold models, the B-factor field carries pLDDT — the model's own estimate of local accuracy on a 0–100 scale. Regions with pLDDT<50 should be treated as essentially unmodeled; they often correspond to intrinsically disordered segments.

B-factor (Debye–Waller factor) reflects atomic displacement in the crystal lattice. It is an experimental observable (units Å²), not a prediction; low values mean the atom is pinned down, high values mean it moves or is heterogeneous across the crystal.

Predicted aligned error is AlphaFold's pairwise confidence. Unlike pLDDT (per-residue), PAE is per-residue-pair and captures whether two parts of the structure are correctly placed relative to each other. Units are ångströms of expected positional error.